Protein AF-A0A2V9GEI0-F1 (afdb_monomer)

Foldseek 3Di:
DWDWDWDDDPVAIWTFIWDWDDDPNDTDIDTDGTQGGDDPNDRDGNDPPVPDDDPDDDDDPVLVVVVVVCVVVVVLVVVPPCSVVVNVVVSVVVVPDD

pLDDT: mean 84.94, std 10.57, range [52.97, 97.62]

Radius of gyration: 22.34 Å; Cα contacts (8 Å, |Δi|>4): 102; chains: 1; bounding box: 43×28×60 Å

Mean predicted aligned error: 11.81 Å

Solvent-accessible surface area (backbone atoms only — not comparable to full-atom values): 6089 Å² total; per-residue (Å²): 114,73,48,79,44,80,43,83,53,98,93,44,38,33,34,30,36,28,30,72,42,82,53,96,93,40,83,42,78,45,83,74,46,81,51,26,34,50,56,96,92,37,82,41,48,77,77,49,72,91,73,72,70,87,88,77,90,81,88,52,69,70,57,52,54,51,52,49,52,39,57,75,70,43,45,44,71,75,56,41,102,50,15,68,60,51,52,51,53,53,53,53,53,66,71,69,69,124

Structure (mmCIF, N/CA/C/O backbone):
data_AF-A0A2V9GEI0-F1
#
_entry.id   AF-A0A2V9GEI0-F1
#
loop_
_atom_site.group_PDB
_atom_site.id
_atom_site.type_symbol
_atom_site.label_atom_id
_atom_site.label_alt_id
_atom_site.label_comp_id
_atom_site.label_asym_id
_atom_site.label_entity_id
_atom_site.label_seq_id
_atom_site.pdbx_PDB_ins_code
_atom_site.Cartn_x
_atom_site.Cartn_y
_atom_site.Cartn_z
_atom_site.occupancy
_atom_site.B_iso_or_equiv
_atom_site.auth_seq_id
_atom_site.auth_comp_id
_atom_site.auth_asym_id
_atom_site.auth_atom_id
_atom_site.pdbx_PDB_model_num
ATOM 1 N N . MET A 1 1 ? 20.329 -13.807 -22.423 1.00 80.31 1 MET A N 1
ATOM 2 C CA . MET A 1 1 ? 20.865 -13.279 -21.151 1.00 80.31 1 MET A CA 1
ATOM 3 C C . MET A 1 1 ? 20.227 -11.925 -20.908 1.00 80.31 1 MET A C 1
ATOM 5 O O . MET A 1 1 ? 20.224 -11.108 -21.830 1.00 80.31 1 MET A O 1
ATOM 9 N N . SER A 1 2 ? 19.619 -11.737 -19.736 1.00 89.38 2 SER A N 1
ATOM 10 C CA . SER A 1 2 ? 19.046 -10.453 -19.338 1.00 89.38 2 SER A CA 1
ATOM 11 C C . SER A 1 2 ? 20.103 -9.574 -18.666 1.00 89.38 2 SER A C 1
ATOM 13 O O . SER A 1 2 ? 21.096 -10.071 -18.136 1.00 89.38 2 SER A O 1
ATOM 15 N N . PHE A 1 3 ? 19.924 -8.260 -18.739 1.00 92.44 3 PHE A N 1
ATOM 16 C CA . PHE A 1 3 ? 20.758 -7.280 -18.050 1.00 92.44 3 PHE A CA 1
ATOM 17 C C . PHE A 1 3 ? 19.932 -6.048 -17.675 1.00 92.44 3 PHE A C 1
ATOM 19 O O . PHE A 1 3 ? 18.864 -5.794 -18.240 1.00 92.44 3 PHE A O 1
ATOM 26 N N . ILE A 1 4 ? 20.435 -5.266 -16.719 1.00 91.75 4 ILE A N 1
ATOM 27 C CA . ILE A 1 4 ? 19.787 -4.028 -16.285 1.00 91.75 4 ILE A CA 1
ATOM 28 C C . ILE A 1 4 ? 20.210 -2.892 -17.214 1.00 91.75 4 ILE A C 1
ATOM 30 O O . ILE A 1 4 ? 21.383 -2.528 -17.305 1.00 91.75 4 ILE A O 1
ATOM 34 N N . ARG A 1 5 ? 19.235 -2.301 -17.897 1.00 91.94 5 ARG A N 1
ATOM 35 C CA . ARG A 1 5 ? 19.406 -1.113 -18.727 1.00 91.94 5 ARG A CA 1
ATOM 36 C C . ARG A 1 5 ? 19.073 0.143 -17.926 1.00 91.94 5 ARG A C 1
ATOM 38 O O . ARG A 1 5 ? 17.983 0.257 -17.369 1.00 91.94 5 ARG A O 1
ATOM 45 N N . ARG A 1 6 ? 19.985 1.119 -17.962 1.00 92.88 6 ARG A N 1
ATOM 46 C CA . ARG A 1 6 ? 19.781 2.478 -17.435 1.00 92.88 6 ARG A CA 1
ATOM 47 C C . ARG A 1 6 ? 19.073 3.350 -18.474 1.00 92.88 6 ARG A C 1
ATOM 49 O O . ARG A 1 6 ? 19.484 3.406 -19.634 1.00 92.88 6 ARG A O 1
ATOM 56 N N . ILE A 1 7 ? 18.019 4.045 -18.061 1.00 91.44 7 ILE A N 1
ATOM 57 C CA . ILE A 1 7 ? 17.201 4.929 -18.896 1.00 91.44 7 ILE A CA 1
ATOM 58 C C . ILE A 1 7 ? 17.193 6.314 -18.246 1.00 91.44 7 ILE A C 1
ATOM 60 O O . ILE A 1 7 ? 16.513 6.535 -17.247 1.00 91.44 7 ILE A O 1
ATOM 64 N N . LYS A 1 8 ? 17.948 7.260 -18.811 1.00 90.25 8 LYS A N 1
ATOM 65 C CA . LYS A 1 8 ? 18.010 8.641 -18.310 1.00 90.25 8 LYS A CA 1
ATOM 66 C C . LYS A 1 8 ? 16.776 9.433 -18.763 1.00 90.25 8 LYS A C 1
ATOM 68 O O . LYS A 1 8 ? 16.474 9.480 -19.955 1.00 90.25 8 LYS A O 1
ATOM 73 N N . ARG A 1 9 ? 16.067 10.060 -17.823 1.00 88.25 9 ARG A N 1
ATOM 74 C CA . ARG A 1 9 ? 14.941 10.985 -18.047 1.00 88.25 9 ARG A CA 1
ATOM 75 C C . ARG A 1 9 ? 15.198 12.292 -17.287 1.00 88.25 9 ARG A C 1
ATOM 77 O O . ARG A 1 9 ? 16.089 12.348 -16.449 1.00 88.25 9 ARG A O 1
ATOM 84 N N . LYS A 1 10 ? 14.396 13.334 -17.551 1.00 85.94 10 LYS A N 1
ATOM 85 C CA . LYS A 1 10 ? 14.473 14.611 -16.810 1.00 85.94 10 LYS A CA 1
ATOM 86 C C . LYS A 1 10 ? 14.269 14.431 -15.296 1.00 85.94 10 LYS A C 1
ATOM 88 O O . LYS A 1 10 ? 14.868 15.163 -14.527 1.00 85.94 10 LYS A O 1
ATOM 93 N N . SER A 1 11 ? 13.452 13.457 -14.893 1.00 81.00 11 SER A N 1
ATOM 94 C CA . SER A 1 11 ? 13.106 13.157 -13.496 1.00 81.00 11 SER A CA 1
ATOM 95 C C . SER A 1 11 ? 14.083 12.221 -12.770 1.00 81.00 11 SER A C 1
ATOM 97 O O . SER A 1 11 ? 13.907 11.992 -11.580 1.00 81.00 11 SER A O 1
ATOM 99 N N . GLY A 1 12 ? 15.074 11.638 -13.458 1.00 84.38 12 GLY A N 1
ATOM 100 C CA . GLY A 1 12 ? 16.013 10.686 -12.854 1.00 84.38 12 GLY A CA 1
ATOM 101 C C . GLY A 1 12 ? 16.459 9.561 -13.792 1.00 84.38 12 GLY A C 1
ATOM 102 O O . GLY A 1 12 ? 16.169 9.562 -14.994 1.00 84.38 12 GLY A O 1
ATOM 103 N N . VAL A 1 13 ? 17.186 8.585 -13.242 1.00 89.94 13 VAL A N 1
ATOM 104 C CA . VAL A 1 13 ? 17.670 7.403 -13.972 1.00 89.94 13 VAL A CA 1
ATOM 105 C C . VAL A 1 13 ? 16.832 6.190 -13.587 1.00 89.94 13 VAL A C 1
ATOM 107 O O . VAL A 1 13 ? 16.811 5.789 -12.431 1.00 89.94 13 VAL A O 1
ATOM 110 N N . TYR A 1 14 ? 16.154 5.591 -14.562 1.00 88.50 14 TYR A N 1
ATOM 111 C CA . TYR A 1 14 ? 15.301 4.420 -14.360 1.00 88.50 14 TYR A CA 1
ATOM 112 C C . TYR A 1 14 ? 16.016 3.143 -14.787 1.00 88.50 14 TYR A C 1
ATOM 114 O O . TYR A 1 14 ? 16.803 3.143 -15.737 1.00 88.50 14 TYR A O 1
ATOM 122 N N . LEU A 1 15 ? 15.717 2.049 -14.098 1.00 90.50 15 LEU A N 1
ATOM 123 C CA . LEU A 1 15 ? 16.337 0.746 -14.280 1.00 90.50 15 LEU A CA 1
ATOM 124 C C . LEU A 1 15 ? 15.282 -0.251 -14.758 1.00 90.50 15 LEU A C 1
ATOM 126 O O . LEU A 1 15 ? 14.242 -0.435 -14.122 1.00 90.50 15 LEU A O 1
ATOM 130 N N . ALA A 1 16 ? 15.553 -0.895 -15.890 1.00 91.38 16 ALA A N 1
ATOM 131 C CA . ALA A 1 16 ? 14.700 -1.935 -16.451 1.00 91.38 16 ALA A CA 1
ATOM 132 C C . ALA A 1 16 ? 15.525 -3.173 -16.794 1.00 91.38 16 ALA A C 1
ATOM 134 O O . ALA A 1 16 ? 16.604 -3.058 -17.374 1.00 91.38 16 ALA A O 1
ATOM 135 N N . GLU A 1 17 ? 15.001 -4.350 -16.476 1.00 92.75 17 GLU A N 1
ATOM 136 C CA . GLU A 1 17 ? 15.587 -5.612 -16.907 1.00 92.75 17 GLU A CA 1
ATOM 137 C C . GLU A 1 17 ? 15.150 -5.897 -18.348 1.00 92.75 17 GLU A C 1
ATOM 139 O O . GLU A 1 17 ? 13.957 -5.878 -18.672 1.00 92.75 17 GLU A O 1
ATOM 144 N N . VAL A 1 18 ? 16.123 -6.115 -19.230 1.00 95.38 18 VAL A N 1
ATOM 145 C CA . VAL A 1 18 ? 15.900 -6.351 -20.660 1.00 95.38 18 VAL A CA 1
ATOM 146 C C . VAL A 1 18 ? 16.711 -7.544 -21.140 1.00 95.38 18 VAL A C 1
ATOM 148 O O . VAL A 1 18 ? 17.772 -7.839 -20.599 1.00 95.38 18 VAL A O 1
ATOM 151 N N . GLU A 1 19 ? 16.241 -8.207 -22.191 1.00 95.69 19 GLU A N 1
ATOM 152 C CA . GLU A 1 19 ? 16.983 -9.257 -22.892 1.00 95.69 19 GLU A CA 1
ATOM 153 C C . GLU A 1 19 ? 17.210 -8.889 -24.362 1.00 95.69 19 GLU A C 1
ATOM 155 O O . GLU A 1 19 ? 16.369 -8.251 -25.000 1.00 95.69 19 GLU A O 1
ATOM 160 N N . ASN A 1 20 ? 18.344 -9.310 -24.924 1.00 94.31 20 ASN A N 1
ATOM 161 C CA . ASN A 1 20 ? 18.594 -9.197 -26.361 1.00 94.31 20 ASN A CA 1
ATOM 162 C C . ASN A 1 20 ? 17.895 -10.341 -27.105 1.00 94.31 20 ASN A C 1
ATOM 164 O O . ASN A 1 20 ? 18.112 -11.511 -26.791 1.00 94.31 20 ASN A O 1
ATOM 168 N N . LYS A 1 21 ? 17.106 -10.003 -28.127 1.00 92.56 21 LYS A N 1
ATOM 169 C CA . LYS A 1 21 ? 16.414 -10.952 -29.004 1.00 92.56 21 LYS A CA 1
ATOM 170 C C . LYS A 1 21 ? 16.686 -10.616 -30.467 1.00 92.56 21 LYS A C 1
ATOM 172 O O . LYS A 1 21 ? 16.639 -9.456 -30.865 1.00 92.56 21 LYS A O 1
ATOM 177 N N . TRP A 1 22 ? 16.941 -11.633 -31.283 1.00 92.12 22 TRP A N 1
ATOM 178 C CA . TRP A 1 22 ? 17.066 -11.468 -32.730 1.00 92.12 22 TRP A CA 1
ATOM 179 C C . TRP A 1 22 ? 15.686 -11.425 -33.380 1.00 92.12 22 TRP A C 1
ATOM 181 O O . TRP A 1 22 ? 14.885 -12.345 -33.223 1.00 92.12 22 TRP A O 1
ATOM 191 N N . VAL A 1 23 ? 15.404 -10.350 -34.114 1.00 90.25 23 VAL A N 1
ATOM 192 C CA . VAL A 1 23 ? 14.163 -10.177 -34.875 1.00 90.25 23 VAL A CA 1
ATOM 193 C C . VAL A 1 23 ? 14.515 -9.592 -36.238 1.00 90.25 23 VAL A C 1
ATOM 195 O O . VAL A 1 23 ? 15.102 -8.517 -36.321 1.00 90.25 23 VAL A O 1
ATOM 198 N N . LYS A 1 24 ? 14.150 -10.300 -37.316 1.00 90.00 24 LYS A N 1
ATOM 199 C CA . LYS A 1 24 ? 14.344 -9.856 -38.713 1.00 90.00 24 LYS A CA 1
ATOM 200 C C . LYS A 1 24 ? 15.775 -9.361 -39.005 1.00 90.00 24 LYS A C 1
ATOM 202 O O . LYS A 1 24 ? 15.966 -8.287 -39.567 1.00 90.00 24 LYS A O 1
ATOM 207 N N . GLY A 1 25 ? 16.779 -10.125 -38.570 1.00 93.12 25 GLY A N 1
ATOM 208 C CA . GLY A 1 25 ? 18.195 -9.817 -38.814 1.00 93.12 25 GLY A CA 1
ATOM 209 C C . GLY A 1 25 ? 18.768 -8.656 -37.992 1.00 93.12 25 GLY A C 1
ATOM 210 O O . GLY A 1 25 ? 19.895 -8.243 -38.239 1.00 93.12 25 GLY A O 1
ATOM 211 N N . LYS A 1 26 ? 18.025 -8.126 -37.013 1.00 92.50 26 LYS A N 1
ATOM 212 C CA . LYS A 1 26 ? 18.501 -7.095 -36.084 1.00 92.50 26 LYS A CA 1
ATOM 213 C C . LYS A 1 26 ? 18.390 -7.585 -34.644 1.00 92.50 26 LYS A C 1
ATOM 215 O O . LYS A 1 26 ? 17.452 -8.302 -34.290 1.00 92.50 26 LYS A O 1
ATOM 220 N N . VAL A 1 27 ? 19.332 -7.167 -33.802 1.00 91.25 27 VAL A N 1
ATOM 221 C CA . VAL A 1 27 ? 19.248 -7.377 -32.353 1.00 91.25 27 VAL A CA 1
ATOM 222 C C . VAL A 1 27 ? 18.355 -6.291 -31.766 1.00 91.25 27 VAL A C 1
ATOM 224 O O . VAL A 1 27 ? 18.671 -5.106 -31.848 1.00 91.25 27 VAL A O 1
ATOM 227 N N . VAL A 1 28 ? 17.231 -6.696 -31.183 1.00 91.88 28 VAL A N 1
ATOM 228 C CA . VAL A 1 28 ? 16.298 -5.814 -30.479 1.00 91.88 28 VAL A CA 1
ATOM 229 C C . VAL A 1 28 ? 16.294 -6.144 -28.991 1.00 91.88 28 VAL A C 1
ATOM 231 O O . VAL A 1 28 ? 16.461 -7.296 -28.595 1.00 91.88 28 VAL A O 1
ATOM 234 N N . GLN A 1 29 ? 16.094 -5.131 -28.154 1.00 93.12 29 GLN A N 1
ATOM 235 C CA . GLN A 1 29 ? 15.959 -5.316 -26.711 1.00 93.12 29 GLN A CA 1
ATOM 236 C C . GLN A 1 29 ? 14.488 -5.510 -26.355 1.00 93.12 29 GLN A C 1
ATOM 238 O O . GLN A 1 29 ? 13.667 -4.628 -26.609 1.00 93.12 29 GLN A O 1
ATOM 243 N N . ARG A 1 30 ? 14.158 -6.647 -25.745 1.00 92.94 30 ARG A N 1
ATOM 244 C CA . ARG A 1 30 ? 12.832 -6.914 -25.189 1.00 92.94 30 ARG A CA 1
ATOM 245 C C . ARG A 1 30 ? 12.817 -6.530 -23.713 1.00 92.94 30 ARG A C 1
ATOM 247 O O . ARG A 1 30 ? 13.696 -6.935 -22.958 1.00 92.94 30 ARG A O 1
ATOM 254 N N . HIS A 1 31 ? 11.808 -5.765 -23.311 1.00 93.12 31 HIS A N 1
ATOM 255 C CA . HIS A 1 31 ? 11.566 -5.443 -21.908 1.00 93.12 31 HIS A CA 1
ATOM 256 C C . HIS A 1 31 ? 11.032 -6.667 -21.154 1.00 93.12 31 HIS A C 1
ATOM 258 O O . HIS A 1 31 ? 10.115 -7.324 -21.647 1.00 93.12 31 HIS A O 1
ATOM 264 N N . LEU A 1 32 ? 11.598 -6.955 -19.980 1.00 91.00 32 LEU A N 1
ATOM 265 C CA . LEU A 1 32 ? 11.128 -8.015 -19.086 1.00 91.00 32 LEU A CA 1
ATOM 266 C C . LEU A 1 32 ? 10.350 -7.433 -17.904 1.00 91.00 32 LEU A C 1
ATOM 268 O O . LEU A 1 32 ? 9.201 -7.807 -17.697 1.00 91.00 32 LEU A O 1
ATOM 272 N N . ARG A 1 33 ? 10.955 -6.504 -17.155 1.00 86.94 33 ARG A N 1
ATOM 273 C CA . ARG A 1 33 ? 10.305 -5.809 -16.033 1.00 86.94 33 ARG A CA 1
ATOM 274 C C . ARG A 1 33 ? 11.005 -4.503 -15.674 1.00 86.94 33 ARG A C 1
ATOM 276 O O . ARG A 1 33 ? 12.190 -4.311 -15.960 1.00 86.94 33 ARG A O 1
ATOM 283 N N . TYR A 1 34 ? 10.288 -3.625 -14.986 1.00 87.81 34 TYR A N 1
ATOM 284 C CA . TYR A 1 34 ? 10.876 -2.478 -14.301 1.00 87.81 34 TYR A CA 1
ATOM 285 C C . TYR A 1 34 ? 11.526 -2.931 -12.990 1.00 87.81 34 TYR A C 1
ATOM 287 O O . TYR A 1 34 ? 10.947 -3.721 -12.251 1.00 87.81 34 TYR A O 1
ATOM 295 N N . VAL A 1 35 ? 12.734 -2.440 -12.714 1.00 85.50 35 VAL A N 1
ATOM 296 C CA . VAL A 1 35 ? 13.465 -2.715 -11.466 1.00 85.50 35 VAL A CA 1
ATOM 297 C C . VAL A 1 35 ? 13.250 -1.568 -10.480 1.00 85.50 35 VAL A C 1
ATOM 299 O O . VAL A 1 35 ? 12.994 -1.797 -9.302 1.00 85.50 35 VAL A O 1
ATOM 302 N N . GLY A 1 36 ? 13.289 -0.329 -10.975 1.00 84.38 36 GLY A N 1
ATOM 303 C CA . GLY A 1 36 ? 13.069 0.867 -10.169 1.00 84.38 36 GLY A CA 1
ATOM 304 C C . GLY A 1 36 ? 13.854 2.061 -10.696 1.00 84.38 36 GLY A C 1
ATOM 305 O O . GLY A 1 36 ? 13.958 2.244 -11.913 1.00 84.38 36 GLY A O 1
ATOM 306 N N . ARG A 1 37 ? 14.401 2.875 -9.794 1.00 84.38 37 ARG A N 1
ATOM 307 C CA . ARG A 1 37 ? 15.203 4.063 -10.119 1.00 84.38 37 ARG A CA 1
ATOM 308 C C . ARG A 1 37 ? 16.550 4.032 -9.411 1.00 84.38 37 ARG A C 1
ATOM 310 O O . ARG A 1 37 ? 16.741 3.302 -8.452 1.00 84.38 37 ARG A O 1
ATOM 317 N N . GLU A 1 38 ? 17.496 4.808 -9.898 1.00 81.38 38 GLU A N 1
ATOM 318 C CA . GLU A 1 38 ? 18.774 5.028 -9.233 1.00 81.38 38 GLU A CA 1
ATOM 319 C C . GLU A 1 38 ? 18.724 6.385 -8.523 1.00 81.38 38 GLU A C 1
ATOM 321 O O . GLU A 1 38 ? 18.459 7.399 -9.175 1.00 81.38 38 GLU A O 1
ATOM 326 N N . ALA A 1 39 ? 18.978 6.401 -7.214 1.00 72.81 39 ALA A N 1
ATOM 327 C CA . ALA A 1 39 ? 19.279 7.615 -6.453 1.00 72.81 39 ALA A CA 1
ATOM 328 C C . ALA A 1 39 ? 20.531 7.368 -5.607 1.00 72.81 39 ALA A C 1
ATOM 330 O O . ALA A 1 39 ? 20.741 6.258 -5.116 1.00 72.81 39 ALA A O 1
ATOM 331 N N . ASP A 1 40 ? 21.403 8.374 -5.511 1.00 64.94 40 ASP A N 1
ATOM 332 C CA . ASP A 1 40 ? 22.659 8.323 -4.747 1.00 64.94 40 ASP A CA 1
ATOM 333 C C . ASP A 1 40 ? 23.542 7.093 -5.041 1.00 64.94 40 ASP A C 1
ATOM 335 O O . ASP A 1 40 ? 24.182 6.519 -4.162 1.00 64.94 40 ASP A O 1
ATOM 339 N N . GLY A 1 41 ? 23.554 6.646 -6.303 1.00 67.31 41 GLY A N 1
ATOM 340 C CA . GLY A 1 41 ? 24.329 5.484 -6.756 1.00 67.31 41 GLY A CA 1
ATOM 341 C C . GLY A 1 41 ? 23.786 4.124 -6.298 1.00 67.31 41 GLY A C 1
ATOM 342 O O . GLY A 1 41 ? 24.413 3.100 -6.570 1.00 67.31 41 GLY A O 1
ATOM 343 N N . LYS A 1 42 ? 22.622 4.082 -5.636 1.00 71.88 42 LYS A N 1
ATOM 344 C CA . LYS A 1 42 ? 21.943 2.851 -5.212 1.00 71.88 42 LYS A CA 1
ATOM 345 C C . LYS A 1 42 ? 20.699 2.595 -6.060 1.00 71.88 42 LYS A C 1
ATOM 347 O O . LYS A 1 42 ? 20.000 3.513 -6.484 1.00 71.88 42 LYS A O 1
ATOM 352 N N . THR A 1 43 ? 20.420 1.316 -6.310 1.00 72.56 43 THR A N 1
ATOM 353 C CA . THR A 1 43 ? 19.168 0.892 -6.949 1.00 72.56 43 THR A CA 1
ATOM 354 C C . THR A 1 43 ? 18.047 0.963 -5.922 1.00 72.56 43 THR A C 1
ATOM 356 O O . THR A 1 43 ? 18.009 0.164 -4.990 1.00 72.56 43 THR A O 1
ATOM 359 N N . LEU A 1 44 ? 17.134 1.907 -6.106 1.00 65.06 44 LEU A N 1
ATOM 360 C CA . LEU A 1 44 ? 15.873 1.976 -5.390 1.00 65.06 44 LEU A CA 1
ATOM 361 C C . LEU A 1 44 ? 14.855 1.141 -6.143 1.00 65.06 44 LEU A C 1
ATOM 363 O O . LEU A 1 44 ? 14.530 1.422 -7.300 1.00 65.06 44 LEU A O 1
ATOM 367 N N . LEU A 1 45 ? 14.362 0.098 -5.489 1.00 73.81 45 LEU A N 1
ATOM 368 C CA . LEU A 1 45 ? 13.314 -0.731 -6.057 1.00 73.81 45 LEU A CA 1
ATOM 369 C C . LEU A 1 45 ? 12.024 0.079 -6.175 1.00 73.81 45 LEU A C 1
ATOM 371 O O . LEU A 1 45 ? 11.727 0.913 -5.322 1.00 73.81 45 LEU A O 1
ATOM 375 N N . ALA A 1 46 ? 11.238 -0.203 -7.214 1.00 60.59 46 ALA A N 1
ATOM 376 C CA . ALA A 1 46 ? 9.976 0.489 -7.497 1.00 60.59 46 ALA A CA 1
ATOM 377 C C . ALA A 1 46 ? 8.939 0.439 -6.348 1.00 60.59 46 ALA A C 1
ATOM 379 O O . ALA A 1 46 ? 7.933 1.134 -6.418 1.00 60.59 46 ALA A O 1
ATOM 380 N N . ALA A 1 47 ? 9.183 -0.364 -5.309 1.00 61.09 47 ALA A N 1
ATOM 381 C CA . ALA A 1 47 ? 8.332 -0.526 -4.134 1.00 61.09 47 ALA A CA 1
ATOM 382 C C . ALA A 1 47 ? 9.139 -0.519 -2.819 1.00 61.09 47 ALA A C 1
ATOM 384 O O . ALA A 1 47 ? 8.833 -1.272 -1.896 1.00 61.09 47 ALA A O 1
ATOM 385 N N . SER A 1 48 ? 10.225 0.259 -2.730 1.00 62.56 48 SER A N 1
ATOM 386 C CA . SER A 1 48 ? 10.972 0.343 -1.471 1.00 62.56 48 SER A CA 1
ATOM 387 C C . SER A 1 48 ? 10.178 1.126 -0.422 1.00 62.56 48 SER A C 1
ATOM 389 O O . SER A 1 48 ? 9.986 2.331 -0.564 1.00 62.56 48 SER A O 1
ATOM 391 N N . ILE A 1 49 ? 9.772 0.458 0.664 1.00 66.38 49 ILE A N 1
ATOM 392 C CA . ILE A 1 49 ? 9.114 1.088 1.829 1.00 66.38 49 ILE A CA 1
ATOM 393 C C . ILE A 1 49 ? 9.988 2.204 2.431 1.00 66.38 49 ILE A C 1
ATOM 395 O O . ILE A 1 49 ? 9.479 3.140 3.034 1.00 66.38 49 ILE A O 1
ATOM 399 N N . SER A 1 50 ? 11.307 2.140 2.223 1.00 68.31 50 SER A N 1
ATOM 400 C CA . SER A 1 50 ? 12.273 3.115 2.737 1.00 68.31 50 SER A CA 1
ATOM 401 C C . SER A 1 50 ? 12.093 4.545 2.216 1.00 68.31 50 SER A C 1
ATOM 403 O O . SER A 1 50 ? 12.697 5.446 2.781 1.00 68.31 50 SER A O 1
ATOM 405 N N . GLU A 1 51 ? 11.330 4.753 1.139 1.00 68.12 51 GLU A N 1
ATOM 406 C CA . GLU A 1 51 ? 11.031 6.086 0.587 1.00 68.12 51 GLU A CA 1
ATOM 407 C C . GLU A 1 51 ? 9.568 6.504 0.788 1.00 68.12 51 GLU A C 1
ATOM 409 O O . GLU A 1 51 ? 9.107 7.460 0.168 1.00 68.12 51 GLU A O 1
ATOM 414 N N . VAL A 1 52 ? 8.803 5.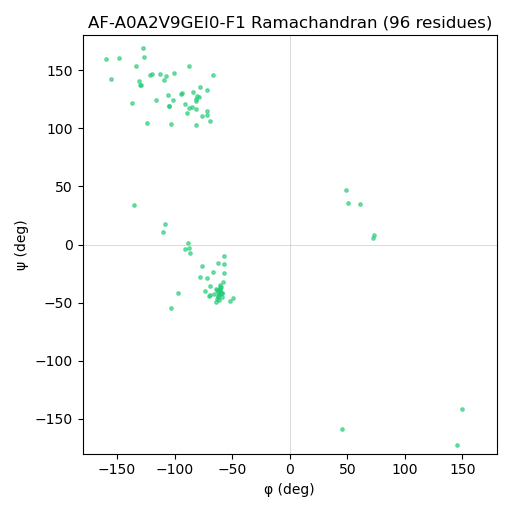770 1.602 1.00 74.50 52 VAL A N 1
ATOM 415 C CA . VAL A 1 52 ? 7.414 6.138 1.880 1.00 74.50 52 VAL A CA 1
ATOM 416 C C . VAL A 1 52 ? 7.407 7.376 2.770 1.00 74.50 52 VAL A C 1
ATOM 418 O O . VAL A 1 52 ? 7.777 7.318 3.940 1.00 74.50 52 VAL A O 1
ATOM 421 N N . GLU A 1 53 ? 6.951 8.491 2.208 1.00 73.69 53 GLU A N 1
ATOM 422 C CA . GLU A 1 53 ? 6.712 9.736 2.930 1.00 73.69 53 GLU A CA 1
ATOM 423 C C . GLU A 1 53 ? 5.208 9.999 3.043 1.00 73.69 53 GLU A C 1
ATOM 425 O O . GLU A 1 53 ? 4.432 9.735 2.121 1.00 73.69 53 GLU A O 1
ATOM 430 N N . VAL A 1 54 ? 4.782 10.521 4.195 1.00 78.25 54 VAL A N 1
ATOM 431 C CA . VAL A 1 54 ? 3.390 10.928 4.407 1.00 78.25 54 VAL A CA 1
ATOM 432 C C . VAL A 1 54 ? 3.198 12.314 3.799 1.00 78.25 54 VAL A C 1
ATOM 434 O O . VAL A 1 54 ? 3.596 13.313 4.390 1.00 78.25 54 VAL A O 1
ATOM 437 N N . GLU A 1 55 ? 2.569 12.379 2.626 1.00 77.81 55 GLU A N 1
ATOM 438 C CA . GLU A 1 55 ? 2.269 13.650 1.952 1.00 77.81 55 GLU A CA 1
ATOM 439 C C . GLU A 1 55 ? 1.119 14.408 2.639 1.00 77.81 55 GLU A C 1
ATOM 441 O O . GLU A 1 55 ? 1.163 15.628 2.795 1.00 77.81 55 GLU A O 1
ATOM 446 N N . GLN A 1 56 ? 0.077 13.693 3.076 1.00 72.19 56 GLN A N 1
ATOM 447 C CA . GLN A 1 56 ? -1.098 14.295 3.701 1.00 72.19 56 GLN A CA 1
ATOM 448 C C . GLN A 1 56 ? -1.823 13.305 4.619 1.00 72.19 56 GLN A C 1
ATOM 450 O O . GLN A 1 56 ? -1.996 12.137 4.280 1.00 72.19 56 GLN A O 1
ATOM 455 N N . VAL A 1 57 ? -2.344 13.803 5.745 1.00 72.75 57 VAL A N 1
ATOM 456 C CA . VAL A 1 57 ? -3.318 13.090 6.583 1.00 72.75 57 VAL A CA 1
ATOM 457 C C . VAL A 1 57 ? -4.694 13.713 6.359 1.00 72.75 57 VAL A C 1
ATOM 459 O O . VAL A 1 57 ? -4.890 14.902 6.609 1.00 72.75 57 VAL A O 1
ATOM 462 N N . LYS A 1 58 ? -5.651 12.924 5.865 1.00 73.12 58 LYS A N 1
ATOM 463 C CA . LYS A 1 58 ? -7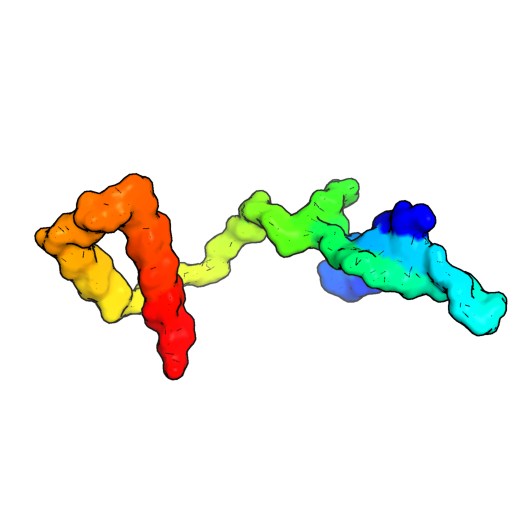.041 13.357 5.667 1.00 73.12 58 LYS A CA 1
ATOM 464 C C . LYS A 1 58 ? -7.928 12.737 6.738 1.00 73.12 58 LYS A C 1
ATOM 466 O O . LYS A 1 58 ? -7.906 11.528 6.949 1.00 73.12 58 LYS A O 1
ATOM 471 N N . LEU A 1 59 ? -8.709 13.579 7.404 1.00 67.75 59 LEU A N 1
ATOM 472 C CA . LEU A 1 59 ? -9.685 13.165 8.405 1.00 67.75 59 LEU A CA 1
ATOM 473 C C . LEU A 1 59 ? -11.019 12.885 7.717 1.00 67.75 59 LEU A C 1
ATOM 475 O O . LEU A 1 59 ? -11.670 13.796 7.209 1.00 67.75 59 LEU A O 1
ATOM 479 N N . TYR A 1 60 ? -11.425 11.620 7.717 1.00 75.81 60 TYR A N 1
ATOM 480 C CA . TYR A 1 60 ? -12.717 11.198 7.195 1.00 75.81 60 TYR A CA 1
ATOM 481 C C . TYR A 1 60 ? -13.656 10.939 8.370 1.00 75.81 60 TYR A C 1
ATOM 483 O O . TYR A 1 60 ? -13.551 9.916 9.044 1.00 75.81 60 TYR A O 1
ATOM 491 N N . GLY A 1 61 ? -14.576 11.877 8.616 1.00 80.44 61 GLY A N 1
ATOM 492 C CA . GLY A 1 61 ? -15.585 11.769 9.678 1.00 80.44 61 GLY A CA 1
ATOM 493 C C . GLY A 1 61 ? -16.332 10.425 9.686 1.00 80.44 61 GLY A C 1
ATOM 494 O O . GLY A 1 61 ? -16.401 9.799 10.742 1.00 80.44 61 GLY A O 1
ATOM 495 N N . PRO A 1 62 ? -16.801 9.911 8.530 1.00 83.81 62 PRO A N 1
ATOM 496 C CA . PRO A 1 62 ? -17.425 8.588 8.463 1.00 83.81 62 PRO A CA 1
ATOM 497 C C . PRO A 1 62 ? -16.505 7.449 8.921 1.00 83.81 62 PRO A C 1
ATOM 499 O O . PRO A 1 62 ? -16.958 6.524 9.589 1.00 83.81 62 PRO A O 1
ATOM 502 N N . LEU A 1 63 ? -15.205 7.531 8.619 1.00 86.81 63 LEU A N 1
ATOM 503 C CA . LEU A 1 63 ? -14.230 6.512 9.009 1.00 86.81 63 LEU A CA 1
ATOM 504 C C . LEU A 1 63 ? -13.994 6.505 10.525 1.00 86.81 63 LEU A 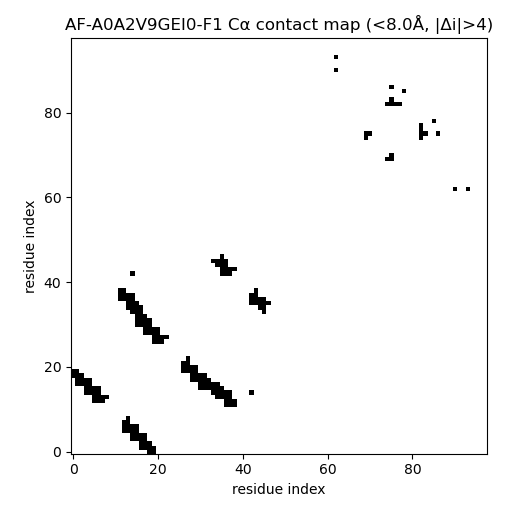C 1
ATOM 506 O O . LEU A 1 63 ? -13.833 5.441 11.114 1.00 86.81 63 LEU A O 1
ATOM 510 N N . LEU A 1 64 ? -14.019 7.678 11.167 1.00 87.62 64 LEU A N 1
ATOM 511 C CA . LEU A 1 64 ? -13.949 7.774 12.628 1.00 87.62 64 LEU A CA 1
ATOM 512 C C . LEU A 1 64 ? -15.147 7.098 13.295 1.00 87.62 64 LEU A C 1
ATOM 514 O O . LEU A 1 64 ? -14.964 6.357 14.259 1.00 87.62 64 LEU A O 1
ATOM 518 N N . VAL A 1 65 ? -16.354 7.328 1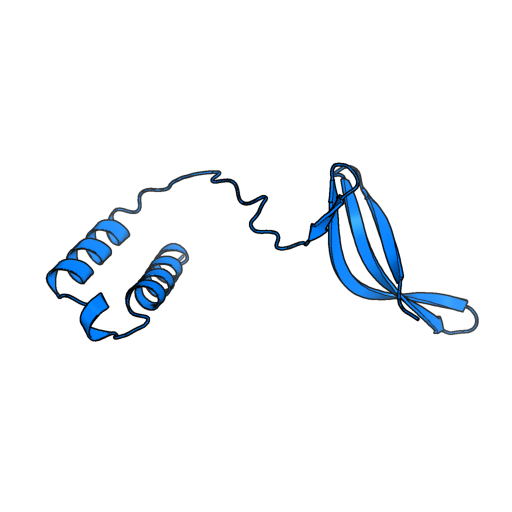2.772 1.00 90.31 65 VAL A N 1
ATOM 519 C CA . VAL A 1 65 ? -17.580 6.697 13.283 1.00 90.31 65 VAL A CA 1
ATOM 520 C C . VAL A 1 65 ? -17.510 5.181 13.104 1.00 90.31 65 VAL A C 1
ATOM 522 O O . VAL A 1 65 ? -17.749 4.445 14.056 1.00 90.31 65 VAL A O 1
ATOM 525 N N . LEU A 1 66 ? -17.107 4.708 11.921 1.00 90.75 66 LEU A N 1
ATOM 526 C CA . LEU A 1 66 ? -16.923 3.279 11.654 1.00 90.75 66 LEU A CA 1
ATOM 527 C C . LEU A 1 66 ? -15.890 2.644 12.591 1.00 90.75 66 LEU A C 1
ATOM 529 O O . LEU A 1 66 ? -16.148 1.586 13.159 1.00 90.75 66 LEU A O 1
ATOM 533 N N . HIS A 1 67 ? -14.748 3.303 12.795 1.00 92.81 67 HIS A N 1
ATOM 534 C CA . HIS A 1 67 ? -13.715 2.813 13.701 1.00 92.81 67 HIS A CA 1
ATOM 535 C C . HIS A 1 67 ? -14.186 2.767 15.158 1.00 92.81 67 HIS A C 1
ATOM 537 O O . HIS A 1 67 ? -13.854 1.831 15.887 1.00 92.81 67 HIS A O 1
ATOM 543 N N . HIS A 1 68 ? -14.965 3.761 15.586 1.00 94.25 68 HIS A N 1
ATOM 544 C CA . HIS A 1 68 ? -15.548 3.787 16.920 1.00 94.25 68 HIS A CA 1
ATOM 545 C C . HIS A 1 68 ? -16.528 2.626 17.125 1.00 94.25 68 HIS A C 1
ATOM 547 O O . HIS A 1 68 ? -16.361 1.865 18.073 1.00 94.25 68 HIS A O 1
ATOM 553 N N . LEU A 1 69 ? -17.460 2.417 16.190 1.00 95.12 69 LEU A N 1
ATOM 554 C CA . LEU A 1 69 ? -18.411 1.301 16.239 1.00 95.12 69 LEU A CA 1
ATOM 555 C C . LEU A 1 69 ? -17.704 -0.060 16.232 1.00 95.12 69 LEU A C 1
ATOM 557 O O . LEU A 1 69 ? -18.055 -0.941 17.011 1.00 95.12 69 LEU A O 1
ATOM 561 N N . ALA A 1 70 ? -16.670 -0.226 15.400 1.00 95.00 70 ALA A N 1
ATOM 562 C CA . ALA A 1 70 ? -15.882 -1.457 15.351 1.00 95.00 70 ALA A CA 1
ATOM 563 C C . ALA A 1 70 ? -15.196 -1.768 16.693 1.00 95.00 70 ALA A C 1
ATOM 565 O O . ALA A 1 70 ? -15.089 -2.934 17.068 1.00 95.00 70 ALA A O 1
ATOM 566 N N . LYS A 1 71 ? -14.756 -0.736 17.426 1.00 95.75 71 LYS A N 1
ATOM 567 C CA . LYS A 1 71 ? -14.219 -0.883 18.785 1.00 95.75 71 LYS A CA 1
ATOM 568 C C . LYS A 1 71 ? -15.300 -1.242 19.796 1.00 95.75 71 LYS A C 1
ATOM 570 O O . LYS A 1 71 ? -15.068 -2.129 20.608 1.00 95.75 71 LYS A O 1
ATOM 575 N N . GLU A 1 72 ? -16.458 -0.586 19.746 1.00 97.62 72 GLU A N 1
ATOM 576 C CA . GLU A 1 72 ? -17.548 -0.851 20.694 1.00 97.62 72 GLU A CA 1
ATOM 577 C C . GLU A 1 72 ? -18.053 -2.293 20.624 1.00 97.62 72 GLU A C 1
ATOM 579 O O . GLU A 1 72 ? -18.336 -2.894 21.658 1.00 97.62 72 GLU A O 1
ATOM 584 N N . ILE A 1 73 ? -18.123 -2.871 19.42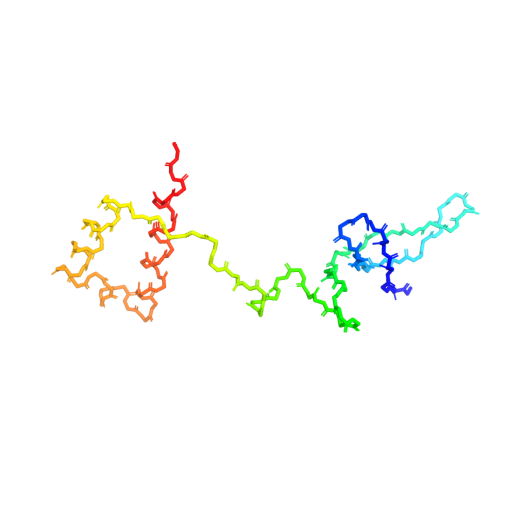4 1.00 96.62 73 ILE A N 1
ATOM 585 C CA . ILE A 1 73 ? -18.591 -4.252 19.242 1.00 96.62 73 ILE A CA 1
ATOM 586 C C . ILE A 1 73 ? -17.470 -5.300 19.346 1.00 96.62 73 ILE A C 1
ATOM 588 O O . ILE A 1 73 ? -17.736 -6.486 19.158 1.00 96.62 73 ILE A O 1
ATOM 592 N N . GLY A 1 74 ? -16.223 -4.885 19.606 1.00 95.44 74 GLY A N 1
ATOM 593 C CA . GLY A 1 74 ? -15.068 -5.791 19.650 1.00 95.44 74 GLY A CA 1
ATOM 594 C C . GLY A 1 74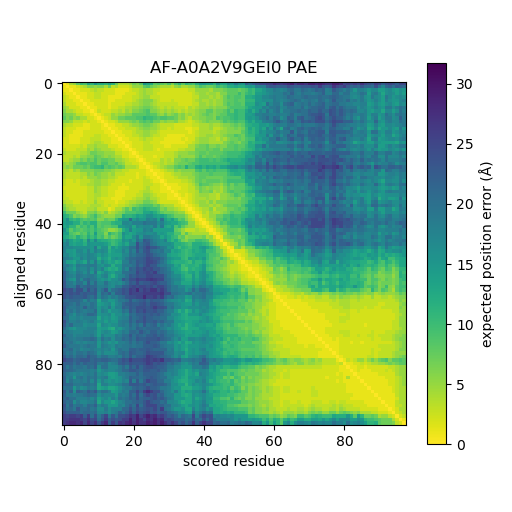 ? -14.814 -6.502 18.317 1.00 95.44 74 GLY A C 1
ATOM 595 O O . GLY A 1 74 ? -14.432 -7.668 18.293 1.00 95.44 74 GLY A O 1
ATOM 596 N N . LEU A 1 75 ? -15.066 -5.828 17.189 1.00 95.25 75 LEU A N 1
ATOM 597 C CA . LEU A 1 75 ? -15.079 -6.470 15.870 1.00 95.25 75 LEU A CA 1
ATOM 598 C C . LEU A 1 75 ? -13.729 -7.094 15.502 1.00 95.25 75 LEU A C 1
ATOM 600 O O . LEU A 1 75 ? -13.694 -8.148 14.880 1.00 95.25 75 LEU A O 1
ATOM 604 N N . ALA A 1 76 ? -12.623 -6.449 15.882 1.00 94.25 76 ALA A N 1
ATOM 605 C CA . ALA A 1 76 ? -11.283 -6.970 15.617 1.00 94.25 76 ALA A CA 1
ATOM 606 C C . ALA A 1 76 ? -11.064 -8.337 16.282 1.00 94.25 76 ALA A C 1
ATOM 608 O O . ALA A 1 76 ? -10.491 -9.226 15.661 1.00 94.25 76 ALA A O 1
ATOM 609 N N . ASP A 1 77 ? -11.574 -8.506 17.503 1.00 94.50 77 ASP A N 1
ATOM 610 C CA . ASP A 1 77 ? -11.422 -9.733 18.284 1.00 94.50 77 ASP A CA 1
ATOM 611 C C . ASP A 1 77 ? -12.276 -10.872 17.704 1.00 94.50 77 ASP A C 1
ATOM 613 O O . ASP A 1 77 ? -11.895 -12.031 17.782 1.00 94.50 77 ASP A O 1
ATOM 617 N N . GLN A 1 78 ? -13.405 -10.552 17.060 1.00 94.88 78 GLN A N 1
ATOM 618 C CA . GLN A 1 78 ? -14.267 -11.540 16.393 1.00 94.88 78 GLN A CA 1
ATOM 619 C C . GLN A 1 78 ? -13.723 -12.029 15.045 1.00 94.88 78 GLN A C 1
ATOM 621 O O . GLN A 1 78 ? -14.184 -13.043 14.525 1.00 94.88 78 GLN A O 1
ATOM 626 N N . LEU A 1 79 ? -12.787 -11.292 14.446 1.00 93.56 79 LEU A N 1
ATOM 627 C CA . LEU A 1 79 ? -12.182 -11.644 13.160 1.00 93.56 79 LEU A CA 1
ATOM 628 C C . LEU A 1 79 ? -10.965 -12.573 13.318 1.00 93.56 79 LEU A C 1
ATOM 630 O O . LEU A 1 79 ? -10.407 -13.009 12.306 1.00 93.56 79 LEU A O 1
ATOM 634 N N . ASP A 1 80 ? -10.583 -12.884 14.566 1.00 82.62 80 ASP A N 1
ATOM 635 C CA . ASP A 1 80 ? -9.409 -13.673 14.959 1.00 82.62 80 ASP A CA 1
ATOM 636 C C . ASP A 1 80 ? -8.151 -13.242 14.171 1.00 82.62 80 ASP A C 1
ATOM 638 O O . ASP A 1 80 ? -8.108 -12.074 13.802 1.00 82.62 80 ASP A O 1
ATOM 642 N N . PRO A 1 81 ? -7.053 -14.012 14.006 1.00 92.50 81 PRO A N 1
ATOM 643 C CA . PRO A 1 81 ? -5.681 -13.495 14.163 1.00 92.50 81 PRO A CA 1
ATOM 644 C C . PRO A 1 81 ? -5.270 -12.306 13.275 1.00 92.50 81 PRO A C 1
ATOM 646 O O . PRO A 1 81 ? -4.276 -11.655 13.581 1.00 92.50 81 PRO A O 1
ATOM 649 N N . TYR A 1 82 ? -6.009 -12.033 12.199 1.00 94.31 82 TYR A N 1
ATOM 650 C CA . TYR A 1 82 ? -5.791 -10.925 11.272 1.00 94.31 82 TYR A CA 1
ATOM 651 C C . TYR A 1 82 ? -6.834 -9.800 11.379 1.00 94.31 82 TYR A C 1
ATOM 653 O O . TYR A 1 82 ? -7.008 -9.023 10.442 1.00 94.31 82 TYR A O 1
ATOM 661 N N . GLY A 1 83 ? -7.588 -9.719 12.474 1.00 94.06 83 GLY A N 1
ATOM 662 C CA . GLY A 1 83 ? -8.652 -8.735 12.664 1.00 94.06 83 GLY A CA 1
ATOM 663 C C . GLY A 1 83 ? -8.214 -7.288 12.407 1.00 94.06 83 GLY A C 1
ATOM 664 O O . GLY A 1 83 ? -8.884 -6.596 11.633 1.00 94.06 83 GLY A O 1
ATOM 665 N N . PRO A 1 84 ? -7.086 -6.815 12.970 1.00 92.44 84 PRO A N 1
ATOM 666 C CA . PRO A 1 84 ? -6.560 -5.482 12.682 1.00 92.44 84 PRO A CA 1
ATOM 667 C C . PRO A 1 84 ? -6.259 -5.248 11.193 1.00 92.44 84 PRO A C 1
ATOM 669 O O . PRO A 1 84 ? -6.576 -4.185 10.652 1.00 92.44 84 PRO A O 1
ATOM 672 N N . GLU A 1 85 ? -5.677 -6.231 10.509 1.00 94.25 85 GLU A N 1
ATOM 673 C CA . GLU A 1 85 ? -5.319 -6.170 9.092 1.00 94.25 85 GLU A CA 1
ATOM 674 C C . GLU A 1 85 ? -6.565 -6.170 8.201 1.00 94.25 85 GLU A C 1
ATOM 676 O O . GLU A 1 85 ? -6.666 -5.364 7.273 1.00 94.25 85 GLU A O 1
ATOM 681 N N . ILE A 1 86 ? -7.544 -7.023 8.513 1.00 93.75 86 ILE A N 1
ATOM 682 C CA . ILE A 1 86 ? -8.830 -7.094 7.813 1.00 93.75 86 ILE A CA 1
ATOM 683 C C . ILE A 1 86 ? -9.568 -5.762 7.955 1.00 93.75 86 ILE A C 1
ATOM 685 O O . ILE A 1 86 ? -10.007 -5.196 6.954 1.00 93.75 86 ILE A O 1
ATOM 689 N N . LEU A 1 87 ? -9.660 -5.210 9.168 1.00 93.50 87 LEU A N 1
ATOM 690 C CA . LEU A 1 87 ? -10.284 -3.903 9.386 1.00 93.50 87 LEU A CA 1
ATOM 691 C C . LEU A 1 87 ? -9.556 -2.787 8.636 1.00 93.50 87 LEU A C 1
ATOM 693 O O . LEU A 1 87 ? -10.206 -1.922 8.054 1.00 93.50 87 LEU A O 1
ATOM 697 N N . SER A 1 88 ? -8.224 -2.825 8.595 1.00 91.06 88 SER A N 1
ATOM 698 C CA . SER A 1 88 ? -7.430 -1.849 7.841 1.00 91.06 88 SER A CA 1
ATOM 699 C C . SER A 1 88 ? -7.735 -1.903 6.340 1.00 91.06 88 SER A C 1
ATOM 701 O O . SER A 1 88 ? -7.890 -0.857 5.710 1.00 91.06 88 SER A O 1
ATOM 703 N N . LEU A 1 89 ? -7.892 -3.105 5.772 1.00 90.88 89 LEU A N 1
ATOM 704 C CA . LEU A 1 89 ? -8.289 -3.297 4.373 1.00 90.88 89 LEU A CA 1
ATOM 705 C C . LEU A 1 89 ? -9.712 -2.797 4.096 1.00 90.88 89 LEU A C 1
ATOM 707 O O . LEU A 1 89 ? -9.941 -2.125 3.091 1.00 90.88 89 LEU A O 1
ATOM 711 N N . VAL A 1 90 ? -10.660 -3.079 4.994 1.00 90.12 90 VAL A N 1
ATOM 712 C CA . VAL A 1 90 ? -12.044 -2.592 4.878 1.00 90.12 90 VAL A CA 1
ATOM 713 C C . VAL A 1 90 ? -12.082 -1.065 4.926 1.00 90.12 90 VAL A C 1
ATOM 715 O O . VAL A 1 90 ? -12.719 -0.440 4.080 1.00 90.12 90 VAL A O 1
ATOM 718 N N . TYR A 1 91 ? -11.356 -0.444 5.858 1.00 89.94 91 TYR A N 1
ATOM 719 C CA . TYR A 1 91 ? -11.26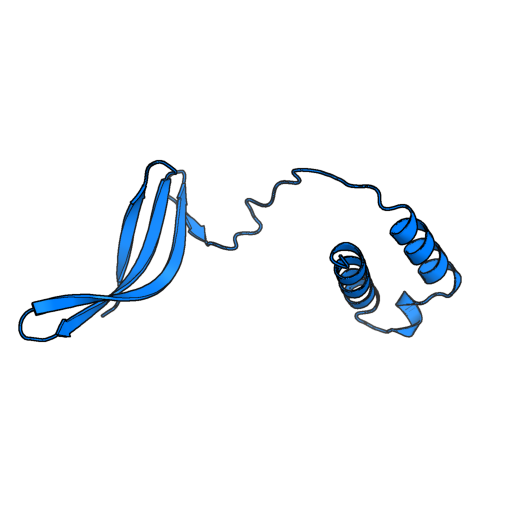6 1.013 5.934 1.00 89.94 91 TYR A CA 1
ATOM 720 C C . TYR A 1 91 ? -10.649 1.619 4.677 1.00 89.94 91 TYR A C 1
ATOM 722 O O . TYR A 1 91 ? -11.184 2.603 4.175 1.00 89.94 91 TYR A O 1
A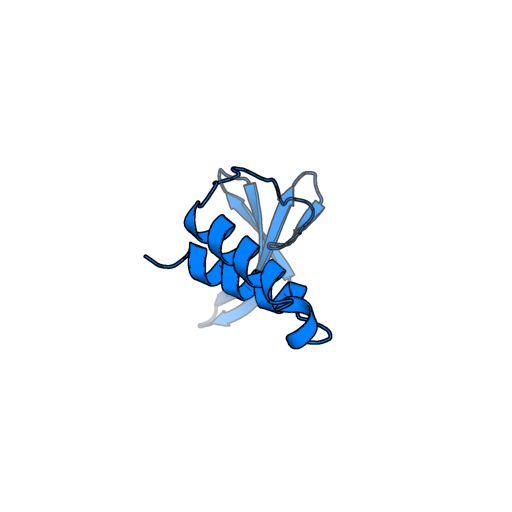TOM 730 N N . ALA A 1 92 ? -9.583 1.024 4.135 1.00 87.50 92 ALA A N 1
ATOM 731 C CA . ALA A 1 92 ? -8.995 1.473 2.877 1.00 87.50 92 ALA A CA 1
ATOM 732 C C . ALA A 1 92 ? -10.016 1.425 1.727 1.00 87.50 92 ALA A C 1
ATOM 734 O O . ALA A 1 92 ? -10.132 2.387 0.972 1.00 87.50 92 ALA A O 1
ATOM 735 N N . HIS A 1 93 ? -10.826 0.365 1.647 1.00 85.12 93 HIS A N 1
ATOM 736 C CA . HIS A 1 93 ? -11.881 0.265 0.638 1.00 85.12 93 HIS A CA 1
ATOM 737 C C . HIS A 1 93 ? -12.951 1.359 0.784 1.00 85.12 93 HIS A C 1
ATOM 739 O O . HIS A 1 93 ? -13.394 1.929 -0.212 1.00 85.12 93 HIS A O 1
ATOM 745 N N . CYS A 1 94 ? -13.328 1.708 2.017 1.00 83.38 94 CYS A N 1
ATOM 746 C CA . CYS A 1 94 ? -14.273 2.796 2.281 1.00 83.38 94 CYS A CA 1
ATOM 747 C C . CYS A 1 94 ? -13.732 4.185 1.897 1.00 83.38 94 CYS A C 1
ATOM 749 O O . CYS A 1 94 ? -14.526 5.096 1.674 1.00 83.38 94 CYS A O 1
ATOM 751 N N . LEU A 1 95 ? -12.408 4.368 1.834 1.00 78.94 95 LEU A N 1
ATOM 752 C CA . LEU A 1 95 ? -11.784 5.634 1.430 1.00 78.94 95 LEU A CA 1
ATOM 753 C C . LEU A 1 95 ? -11.795 5.852 -0.089 1.00 78.94 95 LEU A C 1
ATOM 755 O O . LEU A 1 95 ? -11.822 6.999 -0.533 1.00 78.94 95 LEU A O 1
ATOM 759 N N . ASP A 1 96 ? -11.791 4.770 -0.868 1.00 69.00 96 ASP A N 1
ATOM 760 C CA . ASP A 1 96 ? -11.749 4.806 -2.336 1.00 69.00 96 ASP A CA 1
ATOM 761 C C . ASP A 1 96 ? -13.140 4.830 -2.993 1.00 69.00 96 ASP A C 1
ATOM 763 O O . ASP A 1 96 ? -13.244 4.947 -4.218 1.00 69.00 96 ASP A O 1
ATOM 767 N N . TYR A 1 97 ? -14.216 4.739 -2.204 1.00 59.38 97 TYR A N 1
ATOM 768 C CA . TYR A 1 97 ? -15.583 4.750 -2.721 1.00 59.38 97 TYR A CA 1
ATOM 769 C C . TYR A 1 97 ? -15.934 6.149 -3.264 1.00 59.38 97 TYR A C 1
ATOM 771 O O . TYR A 1 97 ? -16.108 7.104 -2.505 1.00 59.38 97 TYR A O 1
ATOM 779 N N . ARG A 1 98 ? -15.991 6.265 -4.596 1.00 52.97 98 ARG A N 1
ATOM 780 C CA . ARG A 1 98 ? -16.423 7.455 -5.346 1.00 52.97 98 ARG A CA 1
ATOM 781 C C . ARG A 1 98 ? -17.866 7.334 -5.803 1.00 52.97 98 ARG A C 1
ATOM 783 O O . ARG A 1 98 ? -18.232 6.234 -6.273 1.00 52.97 98 ARG A O 1
#

Nearest PDB structures (foldseek):
  3zxu-assembly2_C  TM=2.620E-01  e=1.981E+00  Kluyveromyces lactis NRRL Y-1140
  3l0x-assembly1_A  TM=2.051E-01  e=6.887E-01  Saccharomyces cerevisiae

Secondary structure (D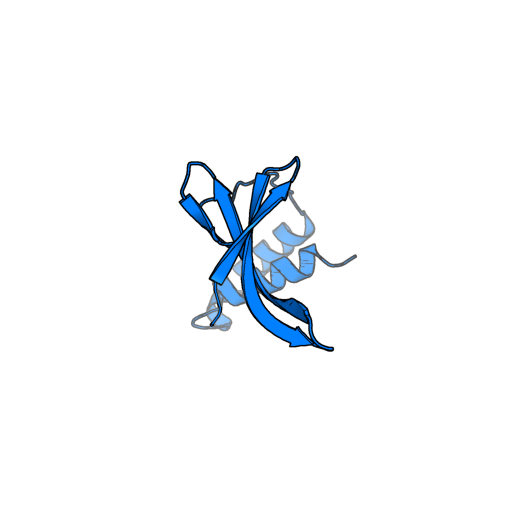SSP, 8-state):
-EEEEEEEETTEEEEEEEEEEEETTEEEEEEEEEEEEEETTEEEETT-GGG---------HHHHHHHHHHHHTTHHHHTGGGHHHHHHHHHHHHHS--

Sequence (98 aa):
MSFIRRIKRKSGVYLAEVENKWVKGKVVQRHLRYVGREADGKTLLAASISEVEVEQVKLYGPLLVLHHLAKEIGLADQLDPYGPEILSLVYAHCLDYR